Protein 3T7L (pdb70)

Radius of gyration: 11.86 Å; Cα contacts (8 Å, |Δi|>4): 165; chains: 1; bounding box: 31×29×19 Å

Secondary structure (DSSP, 8-state):
--TTTSPPPPPPGGG--B-TTT-PBP-SSS--EE-TTT--EE-GGGS-EEEEETTTTEEEEE-HHHHHHHHHH-

Foldseek 3Di:
DPFLPDFEAADDPVVDQAAPPPGHGQDPPQDWDAARGHNGIHGCVQKPAWDQRNVVNDIDIHGPVSCVVVVVVD

CATH classification: 3.30.40.10

Solvent-accessible surface area: 5023 Å² total; per-residue (Å²): 103,101,60,4,102,129,118,16,120,95,34,70,75,113,115,1,76,55,3,65,71,65,143,53,128,12,75,195,117,87,171,88,54,19,0,73,0,37,0,91,0,3,8,25,132,8,0,90,134,117,6,106,0,125,54,59,139,127,101,8,60,1,2,72,91,3,56,128,75,12,44,81,94,126

B-factor: mean 17.84, std 12.54, range [5.48, 92.46]

Structure (mmCIF, N/CA/C/O backbone):
data_3T7L
#
_entry.id   3T7L
#
_cell.length_a   42.944
_cell.length_b   42.944
_cell.length_c   76.879
_cell.angle_alpha   90.00
_cell.angle_beta   90.00
_cell.angle_gamma   90.00
#
_symmetry.space_group_name_H-M   'P 43 21 2'
#
loop_
_entity.id
_entity.type
_entity.pdbx_description
1 polymer 'Zinc finger FYVE domain-containing protein 16'
2 non-polymer 'ZINC ION'
3 non-polymer 1,2-ETHANEDIOL
4 water water
#
loop_
_atom_site.group_PDB
_atom_site.id
_atom_site.type_symbol
_atom_site.label_atom_id
_atom_site.label_alt_id
_atom_site.label_comp_id
_atom_site.label_asym_id
_atom_site.label_entity_id
_atom_site.label_seq_id
_atom_site.pdbx_PDB_ins_code
_atom_site.Cartn_x
_atom_site.Cartn_y
_atom_site.Cartn_z
_atom_site.occupancy
_atom_site.B_iso_or_equiv
_atom_site.auth_seq_id
_atom_site.auth_comp_id
_atom_site.auth_asym_id
_atom_site.auth_atom_id
_atom_site.pdbx_PDB_model_num
ATOM 1 N N . LEU A 1 5 ? 19.665 10.386 28.489 1.00 63.02 735 LEU A N 1
ATOM 2 C CA . LEU A 1 5 ? 18.458 9.658 28.020 1.00 50.66 735 LEU A CA 1
ATOM 3 C C . LEU A 1 5 ? 17.386 9.606 29.111 1.00 44.41 735 LEU A C 1
ATOM 4 O O . LEU A 1 5 ? 17.694 9.350 30.276 1.00 48.19 735 LEU A O 1
ATOM 6 N N . VAL A 1 6 ? 16.133 9.884 28.736 1.00 33.07 736 VAL A N 1
ATOM 7 C CA . VAL A 1 6 ? 14.986 9.406 29.513 1.00 27.70 736 VAL A CA 1
ATOM 8 C C . VAL A 1 6 ? 14.862 7.936 29.096 1.00 21.02 736 VAL A C 1
ATOM 9 O O . VAL A 1 6 ? 14.772 7.648 27.900 1.00 20.39 736 VAL A O 1
ATOM 13 N N . LEU A 1 7 ? 14.927 7.000 30.063 1.00 25.35 737 LEU A N 1
ATOM 14 C CA . LEU A 1 7 ? 15.013 5.579 29.722 1.00 23.44 737 LEU A CA 1
ATOM 15 C C . LEU A 1 7 ? 13.811 5.138 28.922 1.00 20.85 737 LEU A C 1
ATOM 16 O O . LEU A 1 7 ? 12.656 5.363 29.326 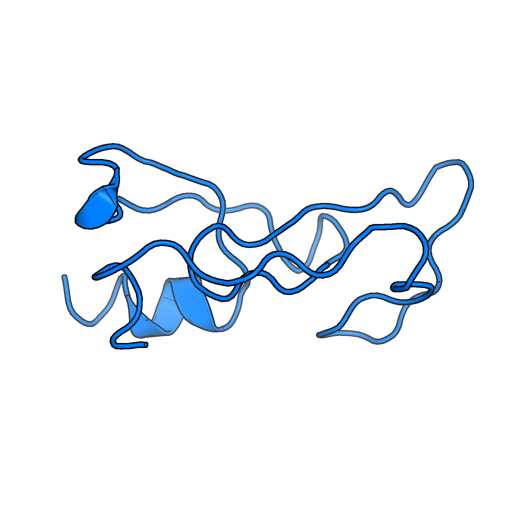1.00 22.48 737 LEU A O 1
ATOM 21 N N . GLY A 1 8 ? 14.093 4.548 27.771 1.00 17.51 738 GLY A N 1
ATOM 22 C CA . GLY A 1 8 ? 13.085 4.081 26.872 1.00 18.52 738 GLY A CA 1
ATOM 23 C C . GLY A 1 8 ? 12.672 5.084 25.829 1.00 16.77 738 GLY A C 1
ATOM 24 O O . GLY A 1 8 ? 11.995 4.733 24.885 1.00 20.33 738 GLY A O 1
ATOM 25 N N . GLN A 1 9 ? 13.073 6.349 26.004 1.00 15.68 739 GLN A N 1
ATOM 26 C CA . GLN A 1 9 ? 12.624 7.410 25.108 1.00 16.64 739 GLN A CA 1
ATOM 27 C C . GLN A 1 9 ? 13.419 7.518 23.818 1.00 16.02 739 GLN A C 1
ATOM 28 O O . GLN A 1 9 ? 12.882 7.938 22.785 1.00 18.14 739 GLN A O 1
ATOM 34 N N . LYS A 1 10 ? 14.696 7.163 23.879 1.00 16.44 740 LYS A N 1
ATOM 35 C CA . LYS A 1 10 ? 15.540 7.181 22.724 1.00 18.66 740 LYS A CA 1
ATOM 36 C C . LYS A 1 10 ? 16.560 6.081 22.844 1.00 16.56 740 LYS A C 1
ATOM 37 O O . LYS A 1 10 ? 16.904 5.619 23.945 1.00 15.54 740 LYS A O 1
ATOM 43 N N . GLN A 1 11 ? 17.016 5.630 21.699 1.00 13.19 741 GLN A N 1
ATOM 44 C CA A GLN A 1 11 ? 17.992 4.543 21.644 0.50 12.87 741 GLN A CA 1
ATOM 45 C CA B GLN A 1 11 ? 17.983 4.564 21.666 0.50 12.59 741 GLN A CA 1
ATOM 46 C C . GLN A 1 11 ? 19.281 5.009 22.339 1.00 11.50 741 GLN A C 1
ATOM 47 O O . GLN A 1 11 ? 19.808 6.064 22.030 1.00 12.23 741 GLN A O 1
ATOM 58 N N . PRO A 1 12 ? 19.821 4.209 23.253 1.00 9.86 742 PRO A N 1
ATOM 59 C CA . PRO A 1 12 ? 21.090 4.575 23.909 1.00 9.42 742 PRO A CA 1
ATOM 60 C C . PRO A 1 12 ? 22.288 4.258 23.018 1.00 8.55 742 PRO A C 1
ATOM 61 O O . PRO A 1 12 ? 22.157 3.441 22.112 1.00 9.49 742 PRO A O 1
ATOM 65 N N . THR A 1 13 ? 23.435 4.836 23.332 1.00 8.05 743 THR A N 1
ATOM 66 C CA . THR A 1 13 ? 24.701 4.346 22.819 1.00 7.57 743 THR A CA 1
ATOM 67 C C . THR A 1 13 ? 24.982 2.977 23.378 1.00 7.69 743 THR A C 1
ATOM 68 O O . THR A 1 13 ? 24.962 2.796 24.591 1.00 8.15 743 THR A O 1
ATOM 72 N N . TRP A 1 14 ? 25.241 1.999 22.519 1.00 6.70 744 TRP A N 1
ATOM 73 C CA . TRP A 1 14 ? 25.647 0.666 22.936 1.00 7.66 744 TRP A CA 1
ATOM 74 C C . TRP A 1 14 ? 27.152 0.629 23.114 1.00 7.42 744 TRP A C 1
ATOM 75 O O . TRP A 1 14 ? 27.901 0.958 22.202 1.00 8.70 744 TRP A O 1
ATOM 86 N N . VAL A 1 15 ? 27.624 0.168 24.261 1.00 7.07 745 VAL A N 1
ATOM 87 C CA . VAL A 1 15 ? 29.078 -0.014 24.442 1.00 7.51 745 VAL A CA 1
ATOM 88 C C . VAL A 1 15 ? 29.534 -1.182 23.556 1.00 8.15 745 VAL A C 1
ATOM 89 O O . VAL A 1 15 ? 28.992 -2.265 23.702 1.00 9.10 745 VAL A O 1
ATOM 93 N N . PRO A 1 16 ? 30.513 -1.012 22.697 1.00 8.66 746 PRO A N 1
ATOM 94 C CA . PRO A 1 16 ? 30.934 -2.170 21.867 1.00 10.10 746 PRO A CA 1
ATOM 95 C C . PRO A 1 16 ? 31.466 -3.291 22.733 1.00 10.43 746 PRO A C 1
ATOM 96 O O . PRO A 1 16 ? 32.116 -3.063 23.772 1.00 9.75 746 PRO A O 1
ATOM 100 N N . ASP A 1 17 ? 31.214 -4.543 22.326 1.00 11.43 747 ASP A N 1
ATOM 101 C CA . ASP A 1 17 ? 31.686 -5.720 23.065 1.00 11.19 747 ASP A CA 1
ATOM 102 C C . ASP A 1 17 ? 33.193 -5.667 23.280 1.00 11.77 747 ASP A C 1
ATOM 103 O O . ASP A 1 17 ? 33.677 -6.097 24.355 1.00 12.47 747 ASP A O 1
ATOM 108 N N . SER A 1 18 ? 33.933 -5.142 22.317 1.00 12.26 748 SER A N 1
ATOM 109 C CA . SER A 1 18 ? 35.371 -4.966 22.438 1.00 14.31 748 SER A CA 1
ATOM 110 C C . SER A 1 18 ? 35.832 -4.073 23.582 1.00 14.08 748 SER A C 1
ATOM 111 O O . SER A 1 18 ? 37.006 -4.123 23.968 1.00 17.63 748 SER A O 1
ATOM 114 N N A GLU A 1 19 ? 34.918 -3.247 24.104 0.50 11.20 749 GLU A N 1
ATOM 115 N N B GLU A 1 19 ? 34.945 -3.273 24.135 0.50 11.61 749 GLU A N 1
ATOM 116 C CA A GLU A 1 19 ? 35.139 -2.338 25.242 0.50 11.39 749 GLU A CA 1
ATOM 117 C CA B GLU A 1 19 ? 35.300 -2.381 25.202 0.50 13.02 749 GLU A CA 1
ATOM 118 C C A GLU A 1 19 ? 34.421 -2.770 26.521 0.50 11.35 749 GLU A C 1
ATOM 119 C C B GLU A 1 19 ? 34.790 -2.889 26.554 0.50 13.21 749 GLU A C 1
ATOM 120 O O A GLU A 1 19 ? 34.128 -1.936 27.376 0.50 10.31 749 GLU A O 1
ATOM 121 O O B GLU A 1 19 ? 35.153 -2.330 27.582 0.50 13.11 749 GLU A O 1
ATOM 132 N N A ALA A 1 20 ? 34.154 -4.064 26.680 0.50 8.88 750 ALA A N 1
ATOM 133 N N B ALA A 1 20 ? 33.992 -3.976 26.548 0.50 11.00 750 ALA A N 1
ATOM 134 C CA A ALA A 1 20 ? 33.247 -4.520 27.729 0.50 8.98 750 ALA A CA 1
ATOM 135 C CA B ALA A 1 20 ? 33.288 -4.462 27.745 0.50 10.43 750 ALA A CA 1
ATOM 136 C C A ALA A 1 20 ? 33.694 -5.844 28.290 0.50 8.20 750 ALA A C 1
ATOM 137 C C B ALA A 1 20 ? 33.781 -5.841 28.227 0.50 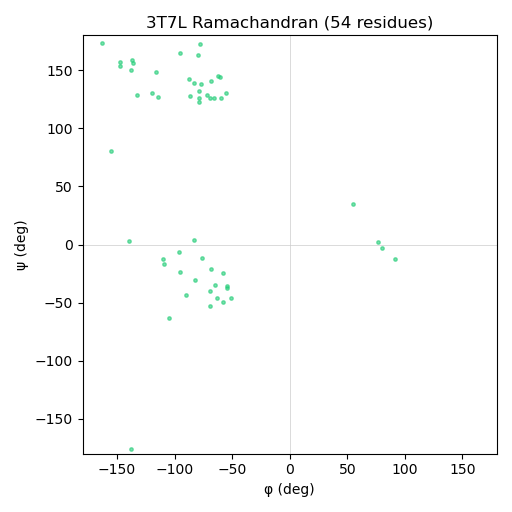9.43 750 ALA A C 1
ATOM 138 O O A ALA A 1 20 ? 33.045 -6.861 28.002 0.50 7.20 750 ALA A O 1
ATOM 139 O O B ALA A 1 20 ? 33.263 -6.880 27.830 0.50 10.72 750 ALA A O 1
ATOM 142 N N . PRO A 1 21 ? 34.775 -5.861 29.077 1.00 8.86 751 PRO A N 1
ATOM 143 C CA . PRO A 1 21 ? 35.301 -7.106 29.560 1.00 9.27 751 PRO A CA 1
ATOM 144 C C . PRO A 1 21 ? 34.481 -7.761 30.705 1.00 7.93 751 PRO A C 1
ATOM 145 O O . PRO A 1 21 ? 34.643 -8.964 30.962 1.00 7.59 751 PRO A O 1
ATOM 149 N N . ASN A 1 22 ? 33.677 -6.977 31.410 1.00 7.08 752 ASN A N 1
ATOM 150 C CA . ASN A 1 22 ? 32.957 -7.428 32.611 1.00 6.99 752 ASN A CA 1
ATOM 151 C C . ASN A 1 22 ? 31.536 -6.921 32.639 1.00 6.03 752 ASN A C 1
ATOM 152 O O . ASN A 1 22 ? 31.211 -5.839 32.113 1.00 7.37 752 ASN A O 1
ATOM 157 N N . CYS A 1 23 ? 30.651 -7.677 33.257 1.00 6.15 753 CYS A N 1
ATOM 158 C CA . CYS A 1 23 ? 29.276 -7.240 33.455 1.00 5.97 753 CYS A CA 1
ATOM 159 C C . CYS A 1 23 ? 29.257 -5.927 34.167 1.00 5.52 753 CYS A C 1
ATOM 160 O O . CYS A 1 23 ? 29.882 -5.755 35.216 1.00 6.40 753 CYS A O 1
ATOM 163 N N . MET A 1 24 ? 28.494 -4.979 33.626 1.00 5.48 754 MET A N 1
ATOM 164 C CA . MET A 1 24 ? 28.463 -3.634 34.160 1.00 6.12 754 MET A CA 1
ATOM 165 C C . MET A 1 24 ? 27.521 -3.482 35.330 1.00 7.20 754 MET A C 1
ATOM 166 O O . MET A 1 24 ? 27.357 -2.358 35.845 1.00 10.40 754 MET A O 1
ATOM 171 N N . ASN A 1 25 ? 26.904 -4.563 35.793 1.00 6.19 755 ASN A N 1
ATOM 172 C CA . ASN A 1 25 ? 26.245 -4.600 37.093 1.00 6.54 755 ASN A CA 1
ATOM 173 C C . ASN A 1 25 ? 27.063 -5.381 38.114 1.00 7.04 755 ASN A C 1
ATOM 174 O O . ASN A 1 25 ? 27.489 -4.798 39.122 1.00 8.35 755 ASN A O 1
ATOM 179 N N . CYS A 1 26 ? 27.282 -6.662 37.897 1.00 6.77 756 CYS A N 1
ATOM 180 C CA . CYS A 1 26 ? 27.837 -7.537 38.947 1.00 7.15 756 CYS A CA 1
ATOM 181 C C . CYS A 1 26 ? 29.332 -7.733 38.862 1.00 6.60 756 CYS A C 1
ATOM 182 O O . CYS A 1 26 ? 29.896 -8.336 39.782 1.00 7.09 756 CYS A O 1
ATOM 185 N N . GLN A 1 27 ? 29.974 -7.238 37.817 1.00 6.93 757 GLN A N 1
ATOM 186 C CA . GLN A 1 27 ? 31.432 -7.279 37.630 1.00 6.93 757 GLN A CA 1
ATOM 187 C C . GLN A 1 27 ? 31.996 -8.628 37.188 1.00 6.52 757 GLN A C 1
ATOM 188 O O . GLN A 1 27 ? 33.203 -8.734 36.989 1.00 7.04 757 GLN A O 1
ATOM 194 N N . VAL A 1 28 ? 31.167 -9.631 36.959 1.00 6.21 758 VAL A N 1
ATOM 195 C CA . VAL A 1 28 ? 31.692 -10.913 36.489 1.00 6.10 758 VAL A CA 1
ATOM 196 C C . VAL A 1 28 ? 32.399 -10.742 35.142 1.00 5.61 758 VAL A C 1
ATOM 197 O O . VAL A 1 28 ? 31.939 -9.995 34.283 1.00 6.55 758 VAL A O 1
ATOM 201 N N . LYS A 1 29 ? 33.466 -11.479 34.925 1.00 6.37 759 LYS A N 1
ATOM 202 C CA . LYS A 1 29 ? 34.191 -11.432 33.675 1.00 7.23 759 LYS A CA 1
ATOM 203 C C . LYS A 1 29 ? 33.482 -12.238 32.602 1.00 6.45 759 LYS A C 1
ATOM 204 O O . LYS A 1 29 ? 33.051 -13.371 32.818 1.00 7.32 759 LYS A O 1
ATOM 210 N N . PHE A 1 30 ? 33.323 -11.650 31.406 1.00 6.74 760 PHE A N 1
ATOM 211 C CA . PHE A 1 30 ? 32.791 -12.396 30.268 1.00 6.90 760 PHE A CA 1
ATOM 212 C C . PHE A 1 30 ? 33.797 -13.428 29.833 1.00 7.54 760 PHE A C 1
ATOM 213 O O . PHE A 1 30 ? 35.027 -13.173 29.804 1.00 9.71 760 PHE A O 1
ATOM 221 N N . THR A 1 31 ? 33.303 -14.598 29.480 1.00 8.31 761 THR A N 1
ATOM 222 C CA . THR A 1 31 ? 34.124 -15.736 29.088 1.00 9.22 761 THR A CA 1
ATOM 223 C C . THR A 1 31 ? 33.487 -16.409 27.875 1.00 10.35 761 THR A C 1
ATOM 224 O O . THR A 1 31 ? 32.474 -15.954 27.355 1.00 10.33 761 THR A O 1
ATOM 228 N N . PHE A 1 32 ? 34.074 -17.519 27.440 1.00 10.07 762 PHE A N 1
ATOM 229 C CA . PHE A 1 32 ? 33.566 -18.245 26.288 1.00 11.41 762 PHE A CA 1
ATOM 230 C C . PHE A 1 32 ? 32.109 -18.583 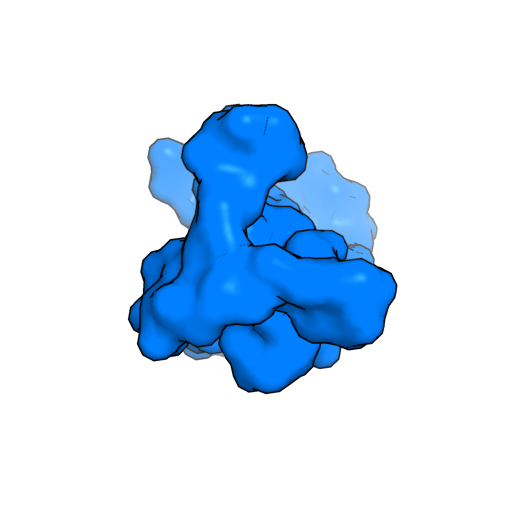26.474 1.00 11.47 762 PHE A C 1
ATOM 231 O O . PHE A 1 32 ? 31.351 -18.604 25.483 1.00 14.05 762 PHE A O 1
ATOM 239 N N . THR A 1 33 ? 31.703 -18.917 27.677 1.00 12.10 763 THR A N 1
ATOM 240 C CA . THR A 1 33 ? 30.288 -19.285 27.930 1.00 14.18 763 THR A CA 1
ATOM 241 C C . THR A 1 33 ? 29.510 -18.235 28.734 1.00 14.25 763 THR A C 1
ATOM 242 O O . THR A 1 33 ? 28.269 -18.262 28.671 1.00 20.28 763 THR A O 1
ATOM 246 N N . LYS A 1 34 ? 30.157 -17.311 29.405 1.00 11.44 764 LYS A N 1
ATOM 247 C CA A LYS A 1 34 ? 29.441 -16.244 30.066 0.50 12.25 764 LYS A CA 1
ATOM 248 C CA B LYS A 1 34 ? 29.485 -16.208 30.129 0.50 11.83 764 LYS A CA 1
ATOM 249 C C . LYS A 1 34 ? 29.442 -15.070 29.125 1.00 11.22 764 LYS A C 1
ATOM 250 O O . LYS A 1 34 ? 30.360 -14.273 29.069 1.00 11.23 764 LYS A O 1
ATOM 261 N N . ARG A 1 35 ? 28.384 -15.000 28.315 1.00 12.07 765 ARG A N 1
ATOM 262 C CA . ARG A 1 35 ? 28.345 -14.058 27.196 1.00 12.72 765 ARG A CA 1
ATOM 263 C C . ARG A 1 35 ? 27.656 -12.749 27.503 1.00 10.55 765 ARG A C 1
ATOM 264 O O . ARG A 1 35 ? 26.936 -12.570 28.484 1.00 10.23 765 ARG A O 1
ATOM 272 N N . ARG A 1 36 ? 27.906 -11.819 26.612 1.00 10.41 766 ARG A N 1
ATOM 273 C CA . ARG A 1 36 ? 27.453 -10.437 26.714 1.00 9.40 766 ARG A CA 1
ATOM 274 C C . ARG A 1 36 ? 26.024 -10.245 26.234 1.00 9.03 766 ARG A C 1
ATOM 275 O O . ARG A 1 36 ? 25.616 -10.775 25.207 1.00 11.74 766 ARG A O 1
ATOM 283 N N . HIS A 1 37 ? 25.273 -9.435 26.954 1.00 7.71 767 HIS A N 1
ATOM 284 C CA . HIS A 1 37 ? 23.934 -8.970 26.578 1.00 8.05 767 HIS A CA 1
ATOM 285 C C . HIS A 1 37 ? 23.819 -7.490 26.779 1.00 7.72 767 HIS A C 1
ATOM 286 O O . HIS A 1 37 ? 24.068 -7.012 27.870 1.00 9.42 767 HIS A O 1
ATOM 293 N N . HIS A 1 38 ? 23.373 -6.758 25.779 1.00 7.24 768 HIS A N 1
ATOM 294 C CA . HIS A 1 38 ? 23.138 -5.338 25.968 1.00 6.77 768 HIS A CA 1
ATOM 295 C C . HIS A 1 38 ? 21.736 -5.044 26.485 1.00 6.68 768 HIS A C 1
ATOM 296 O O . HIS A 1 38 ? 20.744 -5.646 26.049 1.00 8.23 768 HIS A O 1
ATOM 303 N N . CYS A 1 39 ? 21.659 -4.069 27.363 1.00 6.78 769 CYS A N 1
ATOM 304 C CA . CYS A 1 39 ? 20.391 -3.475 27.766 1.00 7.43 769 CYS A CA 1
ATOM 305 C C . CYS A 1 39 ? 19.941 -2.513 26.699 1.00 6.89 769 CYS A C 1
ATOM 306 O O . CYS A 1 39 ? 20.679 -1.578 26.339 1.00 7.11 769 CYS A O 1
ATOM 309 N N . ARG A 1 40 ? 18.729 -2.669 26.192 1.00 7.26 770 ARG A N 1
ATOM 310 C CA . ARG A 1 40 ? 18.213 -1.800 25.155 1.00 8.22 770 ARG A CA 1
ATOM 311 C C . ARG A 1 40 ? 17.794 -0.436 25.694 1.00 7.80 770 ARG A C 1
ATOM 312 O O . ARG A 1 40 ? 17.503 0.475 24.910 1.00 9.49 770 ARG A O 1
ATOM 320 N N . ALA A 1 41 ? 17.722 -0.277 27.010 1.00 7.87 771 ALA A N 1
ATOM 321 C CA . ALA A 1 41 ? 17.414 1.016 27.579 1.00 8.35 771 ALA A CA 1
ATOM 322 C C . ALA A 1 41 ? 18.644 1.877 27.872 1.00 8.34 771 ALA A C 1
ATOM 323 O O . ALA A 1 41 ? 18.632 3.066 27.545 1.00 9.56 771 ALA A O 1
ATOM 325 N N . CYS A 1 42 ? 19.700 1.306 28.432 1.00 7.31 772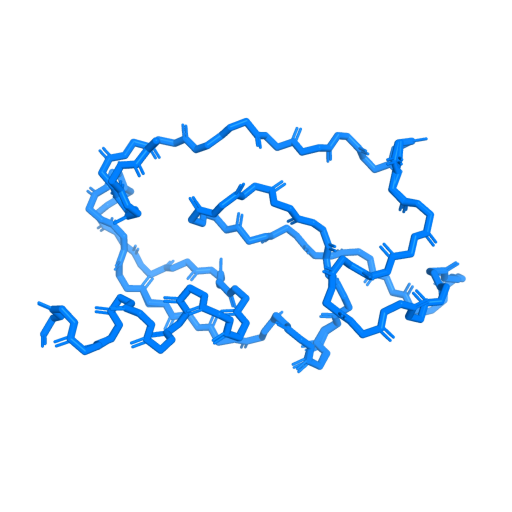 CYS A N 1
ATOM 326 C CA . CYS A 1 42 ? 20.880 2.074 28.812 1.00 8.05 772 CYS A CA 1
ATOM 327 C C . CYS A 1 42 ? 22.112 1.798 27.959 1.00 6.64 772 CYS A C 1
ATOM 328 O O . CYS A 1 42 ? 23.073 2.575 28.042 1.00 7.50 772 CYS A O 1
ATOM 331 N N . GLY A 1 43 ? 22.099 0.755 27.156 1.00 6.35 773 GLY A N 1
ATOM 332 C CA . GLY A 1 43 ? 23.211 0.470 26.251 1.00 6.38 773 GLY A CA 1
ATOM 333 C C . GLY A 1 43 ? 24.416 -0.199 26.862 1.00 5.70 773 GLY A C 1
ATOM 334 O O . GLY A 1 43 ? 25.360 -0.513 26.146 1.00 6.48 773 GLY A O 1
ATOM 335 N N . LYS A 1 44 ? 24.395 -0.426 28.166 1.00 5.60 774 LYS A N 1
ATOM 336 C CA A LYS A 1 44 ? 25.492 -1.091 28.860 0.50 6.05 774 LYS A CA 1
ATOM 337 C CA B LYS A 1 44 ? 25.484 -1.086 28.868 0.50 6.10 774 LYS A CA 1
ATOM 338 C C . LYS A 1 44 ? 25.414 -2.604 28.628 1.00 5.66 774 LYS A C 1
ATOM 339 O O . LYS A 1 44 ? 24.460 -3.127 28.045 1.00 5.94 774 LYS A O 1
ATOM 350 N N . VAL A 1 45 ? 26.449 -3.299 29.062 1.00 5.80 775 VAL A N 1
ATOM 351 C CA . VAL A 1 45 ? 26.676 -4.708 28.737 1.00 6.04 775 VAL A CA 1
ATOM 352 C C . VAL A 1 45 ? 26.695 -5.532 30.006 1.00 5.64 775 VAL A C 1
ATOM 353 O O . VAL A 1 45 ? 27.359 -5.167 30.975 1.00 6.53 775 VAL A O 1
ATOM 357 N N . PHE A 1 46 ? 25.921 -6.610 30.002 1.00 5.83 776 PHE A N 1
ATOM 358 C CA . PHE A 1 46 ? 25.625 -7.398 31.193 1.00 6.23 776 PHE A CA 1
ATOM 359 C C . PHE A 1 46 ? 25.696 -8.878 30.945 1.00 6.44 776 PHE A C 1
ATOM 360 O O . PHE A 1 46 ? 25.539 -9.328 29.813 1.00 7.55 776 PHE A O 1
ATOM 368 N N . CYS A 1 47 ? 25.880 -9.625 32.013 1.00 6.63 777 CYS A N 1
ATOM 369 C CA . CYS A 1 47 ? 25.644 -11.068 31.967 1.00 7.27 777 CYS A CA 1
ATOM 370 C C . CYS A 1 47 ? 24.154 -11.372 31.937 1.00 7.73 777 CYS A C 1
ATOM 371 O O . CYS A 1 47 ? 23.316 -10.485 32.190 1.00 8.03 777 CYS A O 1
ATOM 374 N N A GLY A 1 48 ? 23.786 -12.584 31.613 0.50 8.14 778 GLY A N 1
ATOM 375 N N B GLY A 1 48 ? 23.824 -12.633 31.685 0.50 9.61 778 GLY A N 1
ATOM 376 C CA A GLY A 1 48 ? 22.394 -12.899 31.505 0.50 8.54 778 GLY A CA 1
ATOM 377 C CA B GLY A 1 48 ? 22.444 -13.093 31.586 0.50 11.24 778 GLY A CA 1
ATOM 378 C C A GLY A 1 48 ? 21.631 -12.716 32.805 0.50 8.95 778 GLY A C 1
ATOM 379 C C B GLY A 1 48 ? 21.655 -13.124 32.895 0.50 12.20 778 GLY A C 1
ATOM 380 O O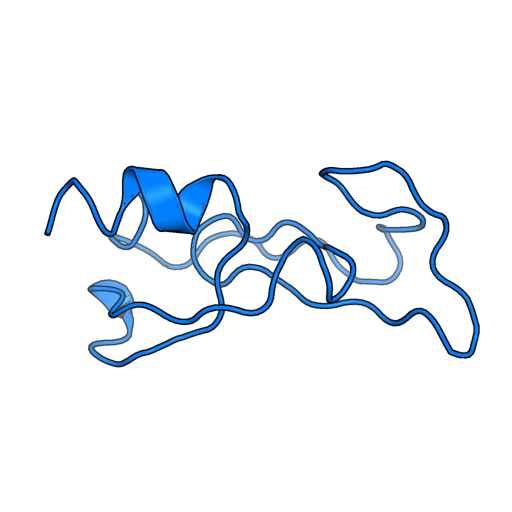 A GLY A 1 48 ? 20.473 -12.287 32.791 0.50 8.57 778 GLY A O 1
ATOM 381 O O B GLY A 1 48 ? 20.424 -13.134 32.900 0.50 16.75 778 GLY A O 1
ATOM 382 N N A VAL A 1 49 ? 22.231 -13.091 33.927 0.50 8.62 779 VAL A N 1
ATOM 383 N N B VAL A 1 49 ? 22.314 -13.110 34.021 0.50 10.07 779 VAL A N 1
ATOM 384 C CA A VAL A 1 49 ? 21.576 -12.966 35.239 0.50 9.66 779 VAL A CA 1
ATOM 385 C CA B VAL A 1 49 ? 21.594 -12.951 35.277 0.50 10.40 779 VAL A CA 1
ATOM 386 C C A VAL A 1 49 ? 21.232 -11.531 35.593 0.50 9.22 779 VAL A C 1
ATOM 387 C C B VAL A 1 49 ? 21.126 -11.484 35.426 0.50 8.98 779 VAL A C 1
ATOM 388 O O A VAL A 1 49 ? 20.303 -11.307 36.356 0.50 10.35 779 VAL A O 1
ATOM 389 O O B VAL A 1 49 ? 19.984 -11.175 35.817 0.50 9.31 779 VAL A O 1
ATOM 396 N N . CYS A 1 50 ? 22.009 -10.576 35.084 1.00 8.10 780 CYS A N 1
ATOM 397 C CA . CYS A 1 50 ? 21.767 -9.155 35.279 1.00 6.99 780 CYS A CA 1
ATOM 398 C C . CYS A 1 50 ? 20.955 -8.522 34.193 1.00 8.14 780 CYS A C 1
ATOM 399 O O . CYS A 1 50 ? 20.598 -7.338 34.321 1.00 9.00 780 CYS A O 1
ATOM 402 N N . CYS A 1 51 ? 20.628 -9.239 33.137 1.00 8.29 781 CYS A N 1
ATOM 403 C CA . CYS A 1 51 ? 19.916 -8.656 32.002 1.00 9.25 781 CYS A CA 1
ATOM 404 C C . CYS A 1 51 ? 19.169 -9.734 31.274 1.00 11.42 781 CYS A C 1
ATOM 405 O O . CYS A 1 51 ? 19.660 -10.274 30.286 1.00 16.16 781 CYS A O 1
ATOM 408 N N . ASN A 1 52 ? 18.019 -10.109 31.781 1.00 11.63 782 ASN A N 1
ATOM 409 C CA . ASN A 1 52 ? 17.238 -11.199 31.199 1.00 14.61 782 ASN A CA 1
ATOM 410 C C . ASN A 1 52 ? 15.761 -10.962 31.146 1.00 14.70 782 ASN A C 1
ATOM 411 O O . ASN A 1 52 ? 15.028 -11.886 30.756 1.00 21.26 782 ASN A O 1
ATOM 416 N N . ARG A 1 53 ? 15.268 -9.807 31.559 1.00 12.14 783 ARG A N 1
ATOM 417 C CA A ARG A 1 53 ? 13.849 -9.536 31.425 0.50 14.08 783 ARG A CA 1
ATOM 418 C CA B ARG A 1 53 ? 13.848 -9.489 31.456 0.50 13.53 783 ARG A CA 1
ATOM 419 C C . ARG A 1 53 ? 13.625 -8.566 30.306 1.00 12.41 783 ARG A C 1
ATOM 420 O O . ARG A 1 53 ? 14.544 -7.875 29.888 1.00 13.10 783 ARG A O 1
ATOM 435 N N . LYS A 1 54 ? 12.421 -8.533 29.790 1.00 13.60 784 LYS A N 1
ATOM 436 C CA . LYS A 1 54 ? 12.040 -7.586 28.774 1.00 13.88 784 LYS A CA 1
ATOM 437 C C . LYS A 1 54 ? 10.953 -6.646 29.263 1.00 16.47 784 LYS A C 1
ATOM 438 O O . LYS A 1 54 ? 10.117 -7.030 30.092 1.00 17.13 784 LYS A O 1
ATOM 444 N N . CYS A 1 55 ? 10.986 -5.406 28.743 1.00 15.75 785 CYS A N 1
ATOM 445 C CA A CYS A 1 55 ? 9.846 -4.525 28.906 0.50 17.67 785 CYS A CA 1
ATOM 446 C CA B CYS A 1 55 ? 10.004 -4.343 28.966 0.50 16.85 785 CYS A CA 1
ATOM 447 C C . CYS A 1 55 ? 9.675 -3.711 27.636 1.00 18.35 785 CYS A C 1
ATOM 448 O O . CYS A 1 55 ? 10.547 -3.699 26.755 1.00 16.75 785 CYS A O 1
ATOM 453 N N . LYS A 1 56 ? 8.498 -3.108 27.522 1.00 19.62 786 LYS A N 1
ATOM 454 C CA . LYS A 1 56 ? 8.169 -2.313 26.381 1.00 21.38 786 LYS A CA 1
ATOM 455 C C . LYS A 1 56 ? 8.989 -1.041 26.485 1.00 22.20 786 LYS A C 1
ATOM 456 O O . LYS A 1 56 ? 9.062 -0.403 27.559 1.00 24.25 786 LYS A O 1
ATOM 462 N N . LEU A 1 57 ? 9.684 -0.722 25.394 1.00 17.92 787 LEU A N 1
ATOM 463 C CA . LEU A 1 57 ? 10.424 0.531 25.288 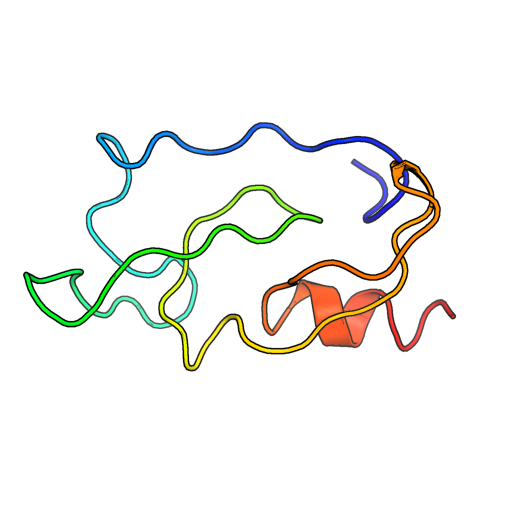1.00 18.34 787 LEU A CA 1
ATOM 464 C C . LEU A 1 57 ? 9.806 1.388 24.212 1.00 18.66 787 LEU A C 1
ATOM 465 O O . LEU A 1 57 ? 9.617 0.949 23.090 1.00 19.87 787 LEU A O 1
ATOM 470 N N . GLN A 1 58 ? 9.480 2.627 24.590 1.00 20.66 788 GLN A N 1
ATOM 471 C CA . GLN A 1 58 ? 8.798 3.575 23.723 1.00 23.81 788 GLN A CA 1
ATOM 472 C C . GLN A 1 58 ? 9.477 3.726 22.371 1.00 22.74 788 GLN A C 1
ATOM 473 O O . GLN A 1 58 ? 8.801 3.696 21.328 1.00 23.77 788 GLN A O 1
ATOM 479 N N . TYR A 1 59 ? 10.804 3.874 22.359 1.00 19.01 789 TYR A N 1
ATOM 480 C CA . TYR A 1 59 ? 11.470 4.147 21.084 1.00 19.40 789 TYR A CA 1
ATOM 481 C C . TYR A 1 59 ? 11.418 2.954 20.117 1.00 20.89 789 TYR A C 1
ATOM 482 O O . TYR A 1 59 ? 11.555 3.128 18.915 1.00 24.14 789 TYR A O 1
ATOM 491 N N . LEU A 1 60 ? 11.205 1.752 20.646 1.00 20.21 790 LEU A N 1
ATOM 492 C CA . LEU A 1 60 ? 11.052 0.534 19.827 1.00 22.99 790 LEU A CA 1
ATOM 493 C C . LEU A 1 60 ? 9.605 0.191 19.553 1.00 26.34 790 LEU A C 1
ATOM 494 O O . LEU A 1 60 ? 9.307 -0.503 18.572 1.00 30.91 790 LEU A O 1
ATOM 499 N N . GLU A 1 61 ? 8.706 0.658 20.417 1.00 25.64 791 GLU A N 1
ATOM 500 C CA . GLU A 1 61 ? 7.298 0.250 20.390 1.00 28.52 791 GLU A CA 1
ATOM 501 C C . GLU A 1 61 ? 7.147 -1.270 20.465 1.00 30.90 791 GLU A C 1
ATOM 502 O O . GLU A 1 61 ? 6.238 -1.849 19.864 1.00 33.91 791 GLU A O 1
ATOM 508 N N . LYS A 1 62 ? 8.038 -1.915 21.211 1.00 27.53 792 LYS A N 1
ATOM 509 C CA . LYS A 1 62 ? 7.922 -3.356 21.464 1.00 29.06 792 LYS A CA 1
ATOM 510 C C . LYS A 1 62 ? 8.801 -3.726 22.639 1.00 22.92 792 LYS A C 1
ATOM 511 O O . LYS A 1 62 ? 9.576 -2.887 23.141 1.00 23.18 792 LYS A O 1
ATOM 517 N N . GLU A 1 63 ? 8.687 -4.984 23.061 1.00 22.42 793 GLU A N 1
ATOM 518 C CA . GLU A 1 63 ? 9.396 -5.501 24.236 1.00 21.76 793 GLU A CA 1
ATOM 519 C C . GLU A 1 63 ? 10.836 -5.763 23.881 1.00 19.52 793 GLU A C 1
ATOM 520 O O . GLU A 1 63 ? 11.145 -6.273 22.803 1.00 21.73 793 GLU A O 1
ATOM 526 N N . ALA A 1 64 ? 11.759 -5.402 24.764 1.00 15.37 794 ALA A N 1
ATOM 527 C CA . ALA A 1 64 ? 13.160 -5.611 24.514 1.00 14.41 794 ALA A CA 1
ATOM 528 C C . ALA A 1 64 ? 13.877 -5.889 25.831 1.00 13.73 794 ALA A C 1
ATOM 529 O O . ALA A 1 64 ? 13.408 -5.506 26.908 1.00 12.77 794 ALA A O 1
ATOM 531 N N . ARG A 1 65 ? 15.013 -6.541 25.733 1.00 11.76 795 ARG A N 1
ATOM 532 C CA A ARG A 1 65 ? 15.803 -6.923 26.880 0.50 12.10 795 ARG A CA 1
ATOM 533 C CA B ARG A 1 65 ? 15.809 -6.917 26.853 0.50 12.11 795 ARG A CA 1
ATOM 534 C C . ARG A 1 65 ? 16.366 -5.716 27.599 1.00 9.75 795 ARG A C 1
ATOM 535 O O . ARG A 1 65 ? 16.946 -4.802 26.964 1.00 9.71 795 ARG A O 1
ATOM 550 N N . VAL A 1 66 ? 16.225 -5.712 28.927 1.00 9.27 796 VAL A N 1
ATOM 551 C CA . VAL A 1 66 ? 16.744 -4.646 29.769 1.00 8.69 796 VAL A CA 1
ATOM 552 C C . VAL A 1 66 ? 17.441 -5.203 31.016 1.00 8.20 796 VAL A C 1
ATOM 553 O O . VAL A 1 66 ? 17.167 -6.331 31.443 1.00 9.69 796 VAL A O 1
ATOM 557 N N . CYS A 1 67 ? 18.340 -4.404 31.581 1.00 7.05 797 CYS A N 1
ATOM 558 C CA . CYS A 1 67 ? 19.094 -4.809 32.748 1.00 7.11 797 CYS A CA 1
ATOM 559 C C . CYS A 1 67 ? 18.235 -4.690 33.995 1.00 7.34 797 CYS A C 1
ATOM 560 O O . CYS A 1 67 ? 17.144 -4.107 34.005 1.00 7.86 797 CYS A O 1
ATOM 563 N N . VAL A 1 68 ? 18.777 -5.176 35.111 1.00 7.13 798 VAL A N 1
ATOM 564 C CA A VAL A 1 68 ? 18.075 -5.183 36.377 0.50 8.21 798 VAL A CA 1
ATOM 565 C CA B VAL A 1 68 ? 18.014 -5.175 36.357 0.50 8.13 798 VAL A CA 1
ATOM 566 C C . VAL A 1 68 ? 17.660 -3.770 36.819 1.00 7.64 798 VAL A C 1
ATOM 567 O O . VAL A 1 68 ? 16.597 -3.550 37.381 1.00 9.98 798 VAL A O 1
ATOM 574 N N . VAL A 1 69 ? 18.549 -2.798 36.571 1.00 7.17 799 VAL A N 1
ATOM 575 C CA . VAL A 1 69 ? 18.295 -1.406 36.958 1.00 7.58 799 VAL A CA 1
ATOM 576 C C . VAL A 1 69 ? 17.176 -0.805 36.118 1.00 8.14 799 VAL A C 1
ATOM 577 O O . VAL A 1 69 ? 16.200 -0.253 36.634 1.00 8.90 799 VAL A O 1
ATOM 581 N N . CYS A 1 70 ? 17.335 -0.902 34.809 1.00 7.34 800 CYS A N 1
ATOM 582 C CA . CYS A 1 70 ? 16.346 -0.311 33.920 1.00 8.08 800 CYS A CA 1
ATOM 583 C C . CYS A 1 70 ? 14.976 -0.987 34.041 1.00 8.55 800 CYS A C 1
ATOM 584 O O . CYS A 1 70 ? 13.950 -0.341 33.944 1.00 10.01 800 CYS A O 1
ATOM 587 N N . TYR A 1 71 ? 14.952 -2.299 34.273 1.00 8.69 801 TYR A N 1
ATOM 588 C CA . TYR A 1 71 ? 13.699 -3.020 34.384 1.00 9.57 801 TYR A CA 1
ATOM 589 C C . TYR A 1 71 ? 12.852 -2.417 35.499 1.00 10.18 801 TYR A C 1
ATOM 590 O O . TYR A 1 71 ? 11.679 -2.145 35.345 1.00 11.63 801 TYR A O 1
ATOM 599 N N . GLU A 1 72 ? 13.448 -2.233 36.669 1.00 9.90 802 GLU A N 1
ATOM 600 C CA . GLU A 1 72 ? 12.678 -1.753 37.797 1.00 10.74 802 GLU A CA 1
ATOM 601 C C . GLU A 1 72 ? 12.270 -0.301 37.589 1.00 11.88 802 GLU A C 1
ATOM 602 O O . GLU A 1 72 ? 11.157 0.101 37.949 1.00 14.53 802 GLU A O 1
ATOM 608 N N . THR A 1 73 ? 13.186 0.481 37.040 1.00 11.85 803 THR A N 1
ATOM 609 C CA . THR A 1 73 ? 12.947 1.867 36.814 1.00 14.63 803 THR A CA 1
AT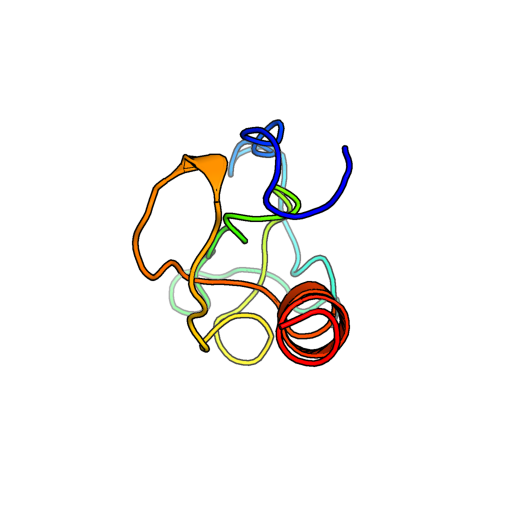OM 610 C C . THR A 1 73 ? 11.792 2.070 35.806 1.00 14.76 803 THR A C 1
ATOM 611 O O . THR A 1 73 ? 10.896 2.868 36.045 1.00 19.62 803 THR A O 1
ATOM 615 N N . ILE A 1 74 ? 11.809 1.327 34.689 1.00 14.15 804 ILE A N 1
ATOM 616 C CA . ILE A 1 74 ? 10.806 1.437 33.612 1.00 15.21 804 ILE A CA 1
ATOM 617 C C . ILE A 1 74 ? 9.484 0.761 33.949 1.00 17.97 804 ILE A C 1
ATOM 618 O O . ILE A 1 74 ? 8.405 1.324 33.660 1.00 19.85 804 ILE A O 1
ATOM 623 N N A SER A 1 75 ? 9.521 -0.439 34.522 0.50 19.32 805 SER A N 1
ATOM 624 N N B SER A 1 75 ? 9.535 -0.444 34.516 0.50 19.63 805 SER A N 1
ATOM 625 C CA A SER A 1 75 ? 8.281 -1.163 34.807 0.50 23.97 805 SER A CA 1
ATOM 626 C CA B SER A 1 75 ? 8.316 -1.169 34.888 0.50 24.21 805 SER A CA 1
ATOM 627 C C A SER A 1 75 ? 7.455 -0.438 35.895 0.50 25.49 805 SER A C 1
ATOM 628 C C B SER A 1 75 ? 7.463 -0.311 35.798 0.50 23.77 805 SER A C 1
ATOM 629 O O A SER A 1 75 ? 6.228 -0.590 35.941 0.50 36.52 805 SER A O 1
ATOM 630 O O B SER A 1 75 ? 6.235 -0.223 35.618 0.50 25.03 805 SER A O 1
ATOM 635 N N . LYS A 1 76 ? 8.111 0.354 36.753 1.00 24.82 806 LYS A N 1
ATOM 636 C CA . LYS A 1 76 ? 7.405 1.230 37.709 1.00 31.47 806 LYS A CA 1
ATOM 637 C C . LYS A 1 76 ? 6.773 2.426 36.976 1.00 33.82 806 LYS A C 1
ATOM 638 O O . LYS A 1 76 ? 5.587 2.735 37.193 1.00 38.94 806 LYS A O 1
ATOM 640 N N . ALA A 1 77 ? 7.552 3.078 36.109 1.00 34.12 807 ALA A N 1
ATOM 641 C CA . ALA A 1 77 ? 7.071 4.200 35.282 1.00 42.63 807 ALA A CA 1
ATOM 642 C C . ALA A 1 77 ? 5.886 3.807 34.386 1.00 43.25 807 ALA A C 1
ATOM 643 O O . ALA A 1 77 ? 5.085 4.665 34.006 1.00 54.93 807 ALA A O 1
ATOM 645 N N . GLN A 1 78 ? 5.765 2.520 34.066 1.00 37.85 808 GLN A N 1
ATOM 646 C CA . GLN A 1 78 ? 4.628 2.008 33.287 1.00 46.07 808 GLN A CA 1
ATOM 647 C C . GLN A 1 78 ? 3.444 1.570 34.161 1.00 50.23 808 GLN A C 1
ATOM 648 O O . GLN A 1 78 ? 3.523 1.563 35.395 1.00 49.73 808 GLN A O 1
#

Organism: Homo sapiens (NCBI:txid9606)

GO terms:
  GO:0005547 phosphatidylinositol-3,4,5-trisphosphate binding (F, IDA)
  GO:0031901 early endosome membrane (C, TAS)
  GO:0005515 protein binding (F, IPI)
  GO:0005829 cytosol (C, IDA)
  GO:0005545 1-phosphatidylinositol binding (F, IDA)
  GO:0005769 early endosome (C, IDA)
  GO:0030100 regulation of endocytosis (P, TAS)
  GO:0016197 endosomal transport (P, IMP)
  GO:0006622 protein targeting to lysosome (P, IMP)

Nearest PDB structures (foldseek):
  3t7l-assembly1_A  TM=1.014E+00  e=9.541E-16  Homo sapiens
  1dvp-assembly1_A-2  TM=9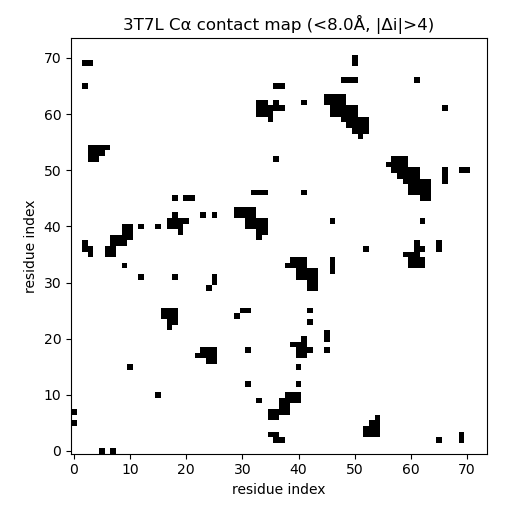.182E-01  e=4.130E-07  Drosophila melanogaster
  1joc-assembly1_B  TM=9.608E-01  e=4.268E-06  Homo sapiens
  1z2q-assembly1_A  TM=8.318E-01  e=5.958E-06  Leishmania major
  2yw8-assembly1_A  TM=9.283E-01  e=1.050E-04  Homo sapiens

InterPro domains:
  IPR000306 FYVE zinc finger [PF01363] (743-805)
  IPR000306 FYVE zinc finger [SM00064] (739-806)
  IPR011011 Zinc finger, FYVE/PHD-type [SSF57903] (742-814)
  IPR013083 Zinc finger, RING/FYVE/PHD-type [G3DSA:3.30.40.10] (732-820)
  IPR017455 Zinc finger, FYVE-related [PS50178] (747-805)
  IPR022557 Smad anchor for receptor activation-like, C-terminal [PF11979] (1167-1515)
  IPR022557 Smad anchor for receptor activation-like, C-terminal [SM01421] (1167-1515)
  IPR035438 Zinc finger FYVE domain containing protein, SARA/endofin [PIRSF037289] (1-1539)

Sequence (74 aa):
LVLGQKQQPTWVPDSEEAAPNCMNCQVKFTFTKKRRHHCRACGKKVFCGGVVCCNRRKCCKLQYLEKEARRVCVVVCYETISSKAQ